Protein AF-X0ZBH7-F1 (afdb_monomer_lite)

Organism: NCBI:txid412755

Foldseek 3Di:
DAQVCCLVPPQVVLQVVCVVVVEDEEEDEAAPLNNLVVLVSRPRHAYYEYECCGYPPLSVCVRPFPNHAYEYEQQRPVVVPDPHSLRVLVVVVVSVVDDTPRYHYDYDQDPDDDCSVYHQDPVNVVSSVVVPVD

pLDDT: mean 87.55, std 12.67, range [47.5, 98.75]

Secondary structure (DSSP, 8-state):
--HHHIIIIIHHHHHHHHHHHT-EEEE--S--GGGHHHHTTSTTEEEEEE-TTTS-HHHHHHHHTTTSEEEEEET--TT---SSHHHHHHHHHHHH-S--TTEEEEE----SSS--SSPPPHHHHHHHHHHH--

InterPro domains:
  IPR038071 UROD/MetE-like superfamily [G3DSA:3.20.20.210] (1-133)
  IPR038071 UROD/MetE-like superfamily [SSF51726] (2-70)

Sequence (134 aa):
ISAEHFVKFSLPYLNRISDEFGGLWIHSCGNYSHNLDNLSLVHNLRGIDFAVTETPIDAVLDKFRGKIIISMRVGLNEKGEFLNMPQFVRYVQKKLKKKVEGVFLYIEIWEGNRAVPVKCSPEQIDEICKLFDR

Radius of gyration: 15.81 Å; chains: 1; bounding box: 37×35×41 Å

Structure (mmCIF, N/CA/C/O backbone):
data_AF-X0ZBH7-F1
#
_entry.id   AF-X0ZBH7-F1
#
loop_
_atom_site.group_PDB
_atom_site.id
_atom_site.type_symbol
_atom_site.label_atom_id
_atom_site.label_alt_id
_atom_site.label_comp_id
_atom_site.label_asym_id
_atom_site.label_entity_id
_atom_site.label_seq_id
_atom_site.pdbx_PDB_ins_code
_atom_site.Cartn_x
_atom_site.Cartn_y
_atom_site.Cartn_z
_atom_site.occupancy
_atom_site.B_iso_or_equiv
_atom_site.auth_seq_id
_atom_site.auth_comp_id
_atom_site.auth_asym_id
_atom_site.auth_atom_id
_atom_site.pdbx_PDB_model_num
ATOM 1 N N . ILE A 1 1 ? 9.002 -12.881 6.927 1.00 90.75 1 ILE A N 1
ATOM 2 C CA . ILE A 1 1 ? 8.513 -13.484 8.194 1.00 90.75 1 ILE A CA 1
ATOM 3 C C . ILE A 1 1 ? 7.256 -14.301 7.906 1.00 90.75 1 ILE A C 1
ATOM 5 O O . ILE A 1 1 ? 6.443 -13.835 7.112 1.00 90.75 1 ILE A O 1
ATOM 9 N N . SER A 1 2 ? 7.113 -15.518 8.442 1.00 96.56 2 SER A N 1
ATOM 10 C CA . SER A 1 2 ? 5.870 -16.293 8.275 1.00 96.56 2 SER A CA 1
ATOM 11 C C . SER A 1 2 ? 4.706 -15.610 9.002 1.00 96.56 2 SER A C 1
ATOM 13 O O . SER A 1 2 ? 4.937 -14.777 9.881 1.00 96.56 2 SER A O 1
ATOM 15 N N . ALA A 1 3 ? 3.468 -15.964 8.651 1.00 97.06 3 ALA A N 1
ATOM 16 C CA . ALA A 1 3 ? 2.284 -15.414 9.309 1.00 97.06 3 ALA A CA 1
ATOM 17 C C . ALA A 1 3 ? 2.274 -15.713 10.819 1.00 97.06 3 ALA A C 1
ATOM 19 O O . ALA A 1 3 ? 2.068 -14.816 11.631 1.00 97.06 3 ALA A O 1
ATOM 20 N N . GLU A 1 4 ? 2.594 -16.950 11.203 1.00 98.06 4 GLU A N 1
ATOM 21 C CA . GLU A 1 4 ? 2.695 -17.353 12.610 1.00 98.06 4 GLU A CA 1
ATOM 22 C C . GLU A 1 4 ? 3.776 -16.558 13.356 1.00 98.06 4 GLU A C 1
ATOM 24 O O . GLU A 1 4 ? 3.537 -16.023 14.439 1.00 98.06 4 GLU A O 1
ATOM 29 N N . HIS A 1 5 ? 4.967 -16.426 12.763 1.00 98.31 5 HIS A N 1
ATOM 30 C CA . HIS A 1 5 ? 6.061 -15.696 13.398 1.00 98.31 5 HIS A CA 1
ATOM 31 C C . HIS A 1 5 ? 5.773 -14.200 13.513 1.00 98.31 5 HIS A C 1
ATOM 33 O O . HIS A 1 5 ? 6.220 -13.588 14.478 1.00 98.31 5 HIS A O 1
ATOM 39 N N . PHE A 1 6 ? 5.014 -13.606 12.588 1.00 98.38 6 PHE A N 1
ATOM 40 C CA . PHE A 1 6 ? 4.589 -12.215 12.724 1.00 98.38 6 PHE A CA 1
ATOM 41 C C . PHE A 1 6 ? 3.728 -12.034 13.975 1.00 98.38 6 PHE A C 1
ATOM 43 O O . PHE A 1 6 ? 4.006 -11.157 14.791 1.00 98.38 6 PHE A O 1
ATOM 50 N N . VAL A 1 7 ? 2.723 -12.892 14.163 1.00 98.38 7 VAL A N 1
ATOM 51 C CA . VAL A 1 7 ? 1.840 -12.833 15.337 1.00 98.38 7 VAL A CA 1
ATOM 52 C C . VAL A 1 7 ? 2.627 -13.070 16.622 1.00 98.38 7 VAL A C 1
ATOM 54 O O . VAL A 1 7 ? 2.426 -12.368 17.607 1.00 98.38 7 VAL A O 1
ATOM 57 N N . LYS A 1 8 ? 3.560 -14.026 16.610 1.00 98.44 8 LYS A N 1
ATOM 58 C CA . LYS A 1 8 ? 4.331 -14.395 17.800 1.00 98.44 8 LYS A CA 1
ATOM 59 C C . LYS A 1 8 ? 5.400 -13.368 18.178 1.00 98.44 8 LYS A C 1
ATOM 61 O O . LYS A 1 8 ? 5.614 -13.124 19.361 1.00 98.44 8 LYS A O 1
ATOM 66 N N . PHE A 1 9 ? 6.090 -12.796 17.193 1.00 98.19 9 PHE A N 1
ATOM 67 C CA . PHE A 1 9 ? 7.335 -12.056 17.427 1.00 98.19 9 PHE A CA 1
ATOM 68 C C . PHE A 1 9 ? 7.315 -10.603 16.958 1.00 98.19 9 PHE A C 1
ATOM 70 O O . PHE A 1 9 ? 8.185 -9.842 17.366 1.00 98.19 9 PHE A O 1
ATOM 77 N N . SER A 1 10 ? 6.358 -10.189 16.126 1.00 98.06 10 SER A N 1
ATOM 78 C CA . SER A 1 10 ? 6.255 -8.800 15.656 1.00 98.06 10 SER A CA 1
ATOM 79 C C . SER A 1 10 ? 5.076 -8.080 16.295 1.00 98.06 10 SER A C 1
ATOM 81 O O . SER A 1 10 ? 5.260 -7.028 16.905 1.00 98.06 10 SER A O 1
ATOM 83 N N . LEU A 1 11 ? 3.881 -8.667 16.215 1.00 98.50 11 LEU A N 1
ATOM 84 C CA . LEU A 1 11 ? 2.631 -8.032 16.627 1.00 98.50 11 LEU A CA 1
ATOM 85 C C . LEU A 1 11 ? 2.638 -7.496 18.076 1.00 98.50 11 LEU A C 1
ATOM 87 O O . LEU A 1 11 ? 2.248 -6.343 18.253 1.00 98.50 11 LEU A O 1
ATOM 91 N N . PRO A 1 12 ? 3.135 -8.223 19.103 1.00 98.69 12 PRO A N 1
ATOM 92 C CA . PRO A 1 12 ? 3.122 -7.715 20.476 1.00 98.69 12 PRO A CA 1
ATOM 93 C C . PRO A 1 12 ? 3.953 -6.440 20.638 1.00 98.69 12 PRO A C 1
ATOM 95 O O . PRO A 1 12 ? 3.584 -5.540 21.388 1.00 98.69 12 PRO A O 1
ATOM 98 N N . TYR A 1 13 ? 5.074 -6.342 19.923 1.00 98.62 13 TYR A N 1
ATOM 99 C CA . TYR A 1 13 ? 5.952 -5.178 19.991 1.00 98.62 13 TYR A CA 1
ATOM 100 C C . TYR A 1 13 ? 5.411 -4.021 19.160 1.00 98.62 13 TYR A C 1
ATOM 102 O O . TYR A 1 13 ? 5.459 -2.885 19.619 1.00 98.62 13 TYR A O 1
ATOM 110 N N . LEU A 1 14 ? 4.834 -4.304 17.988 1.00 98.50 14 LEU A N 1
ATOM 111 C CA . LEU A 1 14 ? 4.151 -3.288 17.189 1.00 98.50 14 LEU A CA 1
ATOM 112 C C . LEU A 1 14 ? 2.999 -2.656 17.976 1.00 98.50 14 LEU A C 1
ATOM 114 O O . LEU A 1 14 ? 2.904 -1.436 18.011 1.00 98.50 14 LEU A O 1
ATOM 118 N N . ASN A 1 15 ? 2.187 -3.450 18.677 1.00 98.75 15 ASN A N 1
ATOM 119 C CA . ASN A 1 15 ? 1.091 -2.913 19.486 1.00 98.75 15 ASN A CA 1
ATOM 120 C C . ASN A 1 15 ? 1.603 -2.074 20.655 1.00 98.75 15 ASN A C 1
ATOM 122 O O . ASN A 1 15 ? 1.123 -0.966 20.840 1.00 98.75 15 ASN A O 1
ATOM 126 N N . ARG A 1 16 ? 2.652 -2.515 21.362 1.00 98.69 16 ARG A N 1
ATOM 127 C CA . ARG A 1 16 ? 3.273 -1.705 22.426 1.00 98.69 16 ARG A CA 1
ATOM 128 C C . ARG A 1 16 ? 3.778 -0.352 21.924 1.00 98.69 16 ARG A C 1
ATOM 130 O O . ARG A 1 16 ? 3.575 0.653 22.591 1.00 98.69 16 ARG A O 1
ATOM 137 N N . ILE A 1 17 ? 4.435 -0.324 20.764 1.00 98.62 17 ILE A N 1
ATOM 138 C CA . ILE A 1 17 ? 4.907 0.929 20.160 1.00 98.62 17 ILE A CA 1
ATOM 139 C C . ILE A 1 17 ? 3.703 1.773 19.730 1.00 98.62 17 ILE A C 1
ATOM 141 O O . ILE A 1 17 ? 3.649 2.965 20.004 1.00 98.62 17 ILE A O 1
ATOM 145 N N . SER A 1 18 ? 2.711 1.165 19.086 1.00 98.62 18 SER A N 1
ATOM 146 C CA . SER A 1 18 ? 1.527 1.893 18.649 1.00 98.62 18 SER A CA 1
ATOM 147 C C . SER A 1 18 ? 0.737 2.500 19.808 1.00 98.62 18 SER A C 1
ATOM 149 O O . SER A 1 18 ? 0.200 3.596 19.653 1.00 98.62 18 SER A O 1
ATOM 151 N N . ASP A 1 19 ? 0.616 1.790 20.926 1.00 98.56 19 ASP A N 1
ATOM 152 C CA . ASP A 1 19 ? -0.114 2.256 22.103 1.00 98.56 19 ASP A CA 1
ATOM 153 C C . ASP A 1 19 ? 0.606 3.453 22.746 1.00 98.56 19 ASP A C 1
ATOM 155 O O . ASP A 1 19 ? -0.051 4.402 23.164 1.00 98.56 19 ASP A O 1
ATOM 159 N N . GLU A 1 20 ? 1.944 3.457 22.733 1.00 98.62 20 GLU A N 1
ATOM 160 C CA . GLU A 1 20 ? 2.769 4.562 23.241 1.00 98.62 20 GLU A CA 1
ATOM 161 C C . GLU A 1 20 ? 2.721 5.807 22.335 1.00 98.62 20 GLU A C 1
ATOM 163 O O . GLU A 1 20 ? 2.607 6.932 22.815 1.00 98.62 20 GLU A O 1
ATOM 168 N N . PHE A 1 21 ? 2.789 5.624 21.010 1.00 98.25 21 PHE A N 1
ATOM 169 C CA . PHE A 1 21 ? 2.930 6.729 20.048 1.00 98.25 21 PHE A CA 1
ATOM 170 C C . PHE A 1 21 ? 1.630 7.102 19.309 1.00 98.25 21 PHE A C 1
ATOM 172 O O . PHE A 1 21 ? 1.632 7.982 18.448 1.00 98.25 21 PHE A O 1
ATOM 179 N N . GLY A 1 22 ? 0.504 6.456 19.626 1.00 97.06 22 GLY A N 1
ATOM 180 C CA . GLY A 1 22 ? -0.816 6.769 19.058 1.00 97.06 22 GLY A CA 1
ATOM 181 C C . GLY A 1 22 ? -1.083 6.217 17.647 1.00 97.06 22 GLY A C 1
ATOM 182 O O . GLY A 1 22 ? -2.075 6.593 17.000 1.00 97.06 22 GLY A O 1
ATOM 183 N N . GLY A 1 23 ? -0.228 5.320 17.157 1.00 97.44 23 GLY A N 1
ATOM 184 C CA . GLY A 1 23 ? -0.374 4.667 15.859 1.00 97.44 23 GLY A CA 1
ATOM 185 C C . GLY A 1 23 ? 0.947 4.314 15.190 1.00 97.44 23 GLY A C 1
ATOM 186 O O . GLY A 1 23 ? 2.014 4.754 15.610 1.00 97.44 23 GLY A O 1
ATOM 187 N N . LEU A 1 24 ? 0.860 3.543 14.106 1.00 98.12 24 LEU A N 1
ATOM 188 C CA . LEU A 1 24 ? 2.021 3.148 13.310 1.00 98.12 24 LEU A CA 1
ATOM 189 C C . LEU A 1 24 ? 1.799 3.315 11.810 1.00 98.12 24 LEU A C 1
ATOM 191 O O . LEU A 1 24 ? 0.732 3.005 11.284 1.00 98.12 24 LEU A O 1
ATOM 195 N N . TRP A 1 25 ? 2.857 3.727 11.117 1.00 97.00 25 TRP A N 1
ATOM 196 C CA . TRP A 1 25 ? 3.011 3.548 9.677 1.00 97.00 25 TRP A CA 1
ATOM 197 C C . TRP A 1 25 ? 4.108 2.511 9.454 1.00 97.00 25 TRP A C 1
ATOM 199 O O . TRP A 1 25 ? 5.243 2.708 9.886 1.00 97.00 25 TRP A O 1
ATOM 209 N N . ILE A 1 26 ? 3.770 1.387 8.821 1.00 96.38 26 ILE A N 1
ATOM 210 C CA . ILE A 1 26 ? 4.677 0.240 8.694 1.00 96.38 26 ILE A CA 1
ATOM 211 C C . ILE A 1 26 ? 5.178 0.094 7.261 1.00 96.38 26 ILE A C 1
ATOM 213 O O . ILE A 1 26 ? 4.396 -0.026 6.325 1.00 96.38 26 ILE A O 1
ATOM 217 N N . HIS A 1 27 ? 6.495 0.026 7.106 1.00 93.25 27 HIS A N 1
ATOM 218 C CA . HIS A 1 27 ? 7.143 -0.341 5.856 1.00 93.25 27 HIS A CA 1
ATOM 219 C C . HIS A 1 27 ? 7.669 -1.788 5.914 1.00 93.25 27 HIS A C 1
ATOM 221 O O . HIS A 1 27 ? 8.219 -2.211 6.933 1.00 93.25 27 HIS A O 1
ATOM 227 N N . SER A 1 28 ? 7.551 -2.536 4.813 1.00 90.75 28 SER A N 1
ATOM 228 C CA . SER A 1 28 ? 8.256 -3.809 4.622 1.00 90.75 28 SER A CA 1
ATOM 229 C C . SER A 1 28 ? 8.701 -3.975 3.163 1.00 90.75 28 SER A C 1
ATOM 231 O O . SER A 1 28 ? 7.908 -3.769 2.245 1.00 90.75 28 SER A O 1
ATOM 233 N N . CYS A 1 29 ? 9.972 -4.327 2.945 1.00 88.19 29 CYS A N 1
ATOM 234 C CA . CYS A 1 29 ? 10.466 -4.757 1.633 1.00 88.19 29 CYS A CA 1
ATOM 235 C C . CYS A 1 29 ? 9.991 -6.184 1.324 1.00 88.19 29 CYS A C 1
ATOM 237 O O . CYS A 1 29 ? 9.730 -6.971 2.241 1.00 88.19 29 CYS A O 1
ATOM 239 N N . GLY A 1 30 ? 9.972 -6.558 0.049 1.00 89.12 30 GLY A N 1
ATOM 240 C CA . GLY A 1 30 ? 9.567 -7.889 -0.377 1.00 89.12 30 GLY A CA 1
ATOM 241 C C . GLY A 1 30 ? 8.060 -8.038 -0.545 1.00 89.12 30 GLY A C 1
ATOM 242 O O . GLY A 1 30 ? 7.255 -7.136 -0.294 1.00 89.12 30 GLY A O 1
ATOM 243 N N . ASN A 1 31 ? 7.662 -9.239 -0.965 1.00 93.25 31 ASN A N 1
ATOM 244 C CA . ASN A 1 31 ? 6.260 -9.630 -0.967 1.00 93.25 31 ASN A CA 1
ATOM 245 C C . ASN A 1 31 ? 5.837 -10.043 0.450 1.00 93.25 31 ASN A C 1
ATOM 247 O O . ASN A 1 31 ? 6.243 -11.098 0.942 1.00 93.25 31 ASN A O 1
ATOM 251 N N . TYR A 1 32 ? 4.994 -9.232 1.087 1.00 95.12 32 TYR A N 1
ATOM 252 C CA . TYR A 1 32 ? 4.433 -9.519 2.409 1.00 95.12 32 TYR A CA 1
ATOM 253 C C . TYR A 1 32 ? 2.913 -9.725 2.385 1.00 95.12 32 TYR A C 1
ATOM 255 O O . TYR A 1 32 ? 2.261 -9.648 3.427 1.00 95.12 32 TYR A O 1
ATOM 263 N N . SER A 1 33 ? 2.340 -10.030 1.215 1.00 96.69 33 SER A N 1
ATOM 264 C CA . SER A 1 33 ? 0.894 -10.246 1.042 1.00 96.69 33 SER A CA 1
ATOM 265 C C . SER A 1 33 ? 0.297 -11.272 2.018 1.00 96.69 33 SER A C 1
ATOM 267 O O . SER A 1 33 ? -0.811 -11.081 2.513 1.00 96.69 33 SER A O 1
ATOM 269 N N . HIS A 1 34 ? 1.057 -12.305 2.394 1.00 96.94 34 HIS A N 1
ATOM 270 C CA . HIS A 1 34 ? 0.652 -13.316 3.381 1.00 96.94 34 HIS A CA 1
ATOM 271 C C . HIS A 1 34 ? 0.553 -12.800 4.827 1.00 96.94 34 HIS A C 1
ATOM 273 O O . HIS A 1 34 ? 0.120 -13.539 5.704 1.00 96.94 34 HIS A O 1
ATOM 279 N N . ASN A 1 35 ? 0.960 -11.556 5.098 1.00 97.94 35 ASN A N 1
ATOM 280 C CA . ASN A 1 35 ? 0.828 -10.896 6.400 1.00 97.94 35 ASN A CA 1
ATOM 281 C C . ASN A 1 35 ? -0.195 -9.752 6.411 1.00 97.94 35 ASN A C 1
ATOM 283 O O . ASN A 1 35 ? -0.351 -9.113 7.449 1.00 97.94 35 ASN A O 1
ATOM 287 N N . LEU A 1 36 ? -0.912 -9.479 5.314 1.00 97.69 36 LEU A N 1
ATOM 288 C CA . LEU A 1 36 ? -1.885 -8.376 5.276 1.00 97.69 36 LEU A CA 1
ATOM 289 C C . LEU A 1 36 ? -2.997 -8.546 6.325 1.00 97.69 36 LEU A C 1
ATOM 291 O O . LEU A 1 36 ? -3.434 -7.565 6.928 1.00 97.69 36 LEU A O 1
ATOM 295 N N . ASP A 1 37 ? -3.409 -9.784 6.606 1.00 97.62 37 ASP A N 1
ATOM 296 C CA . ASP A 1 37 ? -4.357 -10.067 7.686 1.00 97.62 37 ASP A CA 1
ATOM 297 C C . ASP A 1 37 ? -3.769 -9.770 9.064 1.00 97.62 37 ASP A C 1
ATOM 299 O O . ASP A 1 37 ? -4.403 -9.090 9.870 1.00 97.62 37 ASP A O 1
ATOM 303 N N . ASN A 1 38 ? -2.525 -10.172 9.310 1.00 98.25 38 ASN A N 1
ATOM 304 C CA . ASN A 1 38 ? -1.863 -9.909 10.582 1.00 98.25 38 ASN A CA 1
ATOM 305 C C . ASN A 1 38 ? -1.592 -8.419 10.809 1.00 98.25 38 ASN A C 1
ATOM 307 O O . ASN A 1 38 ? -1.698 -7.941 11.934 1.00 98.25 38 ASN A O 1
ATOM 311 N N . LEU A 1 39 ? -1.289 -7.666 9.749 1.00 97.94 39 LEU A N 1
ATOM 312 C CA . LEU A 1 39 ? -1.135 -6.214 9.830 1.00 97.94 39 LEU A CA 1
ATOM 313 C C . LEU A 1 39 ? -2.423 -5.536 10.310 1.00 97.94 39 LEU A C 1
ATOM 315 O O . LEU A 1 39 ? -2.350 -4.568 11.056 1.00 97.94 39 LEU A O 1
ATOM 319 N N . SER A 1 40 ? -3.601 -6.074 9.974 1.00 96.75 40 SER A N 1
ATOM 320 C CA . SER A 1 40 ? -4.871 -5.528 10.475 1.00 96.75 40 SER A CA 1
ATOM 321 C C . SER A 1 40 ? -5.111 -5.738 11.975 1.00 96.75 40 SER A C 1
ATOM 323 O O . SER A 1 40 ? -6.035 -5.143 12.520 1.00 96.75 40 SER A O 1
ATOM 325 N N . LEU A 1 41 ? -4.277 -6.543 12.641 1.00 98.12 41 LEU A N 1
ATOM 326 C CA . LEU A 1 41 ? -4.288 -6.716 14.096 1.00 98.12 41 LEU A CA 1
ATOM 327 C C . LEU A 1 41 ? -3.438 -5.663 14.820 1.00 98.12 41 LEU A C 1
ATOM 329 O O . LEU A 1 41 ? -3.479 -5.592 16.050 1.00 98.12 41 LEU A O 1
ATOM 333 N N . VAL A 1 42 ? -2.648 -4.872 14.083 1.00 98.62 42 VAL A N 1
ATOM 334 C CA . VAL A 1 42 ? -1.839 -3.807 14.672 1.00 98.62 42 VAL A CA 1
ATOM 335 C C . VAL A 1 42 ? -2.766 -2.706 15.182 1.00 98.62 42 VAL A C 1
ATOM 337 O O . VAL A 1 42 ? -3.566 -2.155 14.421 1.00 98.62 42 VAL A O 1
ATOM 340 N N . HIS A 1 43 ? -2.663 -2.383 16.470 1.00 98.50 43 HIS A N 1
ATOM 341 C CA . HIS A 1 43 ? -3.411 -1.285 17.077 1.00 98.50 43 HIS A CA 1
ATOM 342 C C . HIS A 1 43 ? -3.136 0.008 16.309 1.00 98.50 43 HIS A C 1
ATOM 344 O O . HIS A 1 43 ? -2.012 0.235 15.877 1.00 98.50 43 HIS A O 1
ATOM 350 N N . ASN A 1 44 ? -4.162 0.840 16.105 1.00 97.81 44 ASN A N 1
ATOM 351 C CA . ASN A 1 44 ? -4.044 2.155 15.464 1.00 97.81 44 ASN A CA 1
ATOM 352 C C . ASN A 1 44 ? -3.137 2.189 14.214 1.00 97.81 44 ASN A C 1
ATOM 354 O O . ASN A 1 44 ? -2.411 3.164 14.003 1.00 97.81 44 ASN A O 1
ATOM 358 N N . LEU A 1 45 ? -3.173 1.149 13.370 1.00 98.31 45 LEU A N 1
ATOM 359 C CA . LEU A 1 45 ? -2.438 1.153 12.107 1.00 98.31 45 LEU A CA 1
ATOM 360 C C . LEU A 1 45 ? -2.902 2.351 11.265 1.00 98.31 45 LEU A C 1
ATOM 362 O O . LEU A 1 45 ? -4.071 2.451 10.902 1.00 98.31 45 LEU A O 1
ATOM 366 N N . ARG A 1 46 ? -1.991 3.285 10.987 1.00 97.25 46 ARG A N 1
ATOM 367 C CA . ARG A 1 46 ? -2.259 4.533 10.254 1.00 97.25 46 ARG A CA 1
ATOM 368 C C . ARG A 1 46 ? -1.910 4.423 8.786 1.00 97.25 46 ARG A C 1
ATOM 370 O O . ARG A 1 46 ? -2.536 5.095 7.970 1.00 97.25 46 ARG A O 1
ATOM 377 N N . GLY A 1 47 ? -0.946 3.576 8.447 1.00 97.25 47 GLY A N 1
ATOM 378 C CA . GLY A 1 47 ? -0.582 3.351 7.063 1.00 97.25 47 GLY A CA 1
ATOM 379 C C . GLY A 1 47 ? 0.398 2.215 6.852 1.00 97.25 47 GLY A C 1
ATOM 380 O O . GLY A 1 47 ? 1.001 1.696 7.794 1.00 97.25 47 GLY A O 1
ATOM 381 N N . ILE A 1 48 ? 0.542 1.835 5.590 1.00 97.00 48 ILE A N 1
ATOM 382 C CA . ILE A 1 48 ? 1.541 0.874 5.138 1.00 97.00 48 ILE A CA 1
ATOM 383 C C . ILE A 1 48 ? 2.276 1.403 3.917 1.00 97.00 48 ILE A C 1
ATOM 385 O O . ILE A 1 48 ? 1.682 2.098 3.096 1.00 97.00 48 ILE A O 1
ATOM 389 N N . ASP A 1 49 ? 3.543 1.018 3.791 1.00 93.94 49 ASP A N 1
ATOM 390 C CA . ASP A 1 49 ? 4.358 1.246 2.604 1.00 93.94 49 ASP A CA 1
ATOM 391 C C . ASP A 1 49 ? 4.786 -0.068 1.939 1.00 93.94 49 ASP A C 1
ATOM 393 O O . ASP A 1 49 ? 5.171 -1.026 2.621 1.00 93.94 49 ASP A O 1
ATOM 397 N N . PHE A 1 50 ? 4.761 -0.111 0.605 1.00 91.88 50 PHE A N 1
ATOM 398 C CA . PHE A 1 50 ? 5.261 -1.244 -0.175 1.00 91.88 50 PHE A CA 1
ATOM 399 C C . PHE A 1 50 ? 5.768 -0.858 -1.564 1.00 91.88 50 PHE A C 1
ATOM 401 O O . PHE A 1 50 ? 5.397 0.162 -2.149 1.00 91.88 50 PHE A O 1
ATOM 408 N N . ALA A 1 51 ? 6.582 -1.751 -2.129 1.00 88.94 51 ALA A N 1
ATOM 409 C CA . ALA A 1 51 ? 6.911 -1.749 -3.544 1.00 88.94 51 ALA A CA 1
ATOM 410 C C . ALA A 1 51 ? 5.803 -2.443 -4.348 1.00 88.94 51 ALA A C 1
ATOM 412 O O . ALA A 1 51 ? 5.525 -3.627 -4.144 1.00 88.94 51 ALA A O 1
ATOM 413 N N . VAL A 1 52 ? 5.213 -1.736 -5.313 1.00 88.81 52 VAL A N 1
ATOM 414 C CA . VAL A 1 52 ? 4.135 -2.269 -6.172 1.00 88.81 52 VAL A CA 1
ATOM 415 C C . VAL A 1 52 ? 4.588 -3.467 -7.019 1.00 88.81 52 VAL A C 1
ATOM 417 O O . VAL A 1 52 ? 3.764 -4.308 -7.369 1.00 88.81 52 VAL A O 1
ATOM 420 N N . THR A 1 53 ? 5.887 -3.569 -7.319 1.00 86.19 53 THR A N 1
ATOM 421 C CA . THR A 1 53 ? 6.473 -4.707 -8.051 1.00 86.19 53 THR A CA 1
ATOM 422 C C . THR A 1 53 ? 6.684 -5.946 -7.174 1.00 86.19 53 THR A C 1
ATOM 424 O O . THR A 1 53 ? 6.834 -7.058 -7.682 1.00 86.19 53 THR A O 1
ATOM 427 N N . GLU A 1 54 ? 6.669 -5.803 -5.848 1.00 89.88 54 GLU A N 1
ATOM 428 C CA . GLU A 1 54 ? 6.900 -6.910 -4.916 1.00 89.88 54 GLU A CA 1
ATOM 429 C C . GLU A 1 54 ? 5.595 -7.413 -4.300 1.00 89.88 54 GLU A C 1
ATOM 431 O O . GLU A 1 54 ? 5.277 -8.600 -4.405 1.00 89.88 54 GLU A O 1
ATOM 436 N N . THR A 1 55 ? 4.830 -6.508 -3.683 1.00 93.00 55 THR A N 1
ATOM 437 C CA . THR A 1 55 ? 3.555 -6.819 -3.035 1.00 93.00 55 THR A CA 1
ATOM 438 C C . THR A 1 55 ? 2.395 -6.424 -3.961 1.00 93.00 55 THR A C 1
ATOM 440 O O . THR A 1 55 ? 2.300 -5.258 -4.351 1.00 93.00 55 THR A O 1
ATOM 443 N N . PRO A 1 56 ? 1.489 -7.358 -4.319 1.00 92.88 56 PRO A N 1
ATOM 444 C CA . PRO A 1 56 ? 0.387 -7.072 -5.233 1.00 92.88 56 PRO A CA 1
ATOM 445 C C . PRO A 1 56 ? -0.538 -5.962 -4.720 1.00 92.88 56 PRO A C 1
ATOM 447 O O . PRO A 1 56 ? -1.207 -6.114 -3.697 1.00 92.88 56 PRO A O 1
ATOM 450 N N . ILE A 1 57 ? -0.629 -4.867 -5.479 1.00 92.88 57 ILE A N 1
ATOM 451 C CA . ILE A 1 57 ? -1.475 -3.712 -5.138 1.00 92.88 57 ILE A CA 1
ATOM 452 C C . ILE A 1 57 ? -2.951 -4.081 -4.948 1.00 92.88 57 ILE A C 1
ATOM 454 O O . ILE A 1 57 ? -3.594 -3.531 -4.063 1.00 92.88 57 ILE A O 1
ATOM 458 N N . ASP A 1 58 ? -3.486 -5.027 -5.726 1.00 93.69 58 ASP A N 1
ATOM 459 C CA . ASP A 1 58 ? -4.892 -5.436 -5.608 1.00 93.69 58 ASP A CA 1
ATOM 460 C C . ASP A 1 58 ? -5.176 -6.045 -4.222 1.00 93.69 58 ASP A C 1
ATOM 462 O O . ASP A 1 58 ? -6.120 -5.631 -3.559 1.00 93.69 58 ASP A O 1
ATOM 466 N N . ALA A 1 59 ? -4.289 -6.913 -3.719 1.00 95.56 59 ALA A N 1
ATOM 467 C CA . ALA A 1 59 ? -4.421 -7.503 -2.384 1.00 95.56 59 ALA A CA 1
ATOM 468 C C . ALA A 1 59 ? -4.362 -6.442 -1.270 1.00 95.56 59 ALA A C 1
ATOM 470 O O . ALA A 1 59 ? -5.100 -6.512 -0.285 1.00 95.56 59 ALA A O 1
ATOM 471 N N . VAL A 1 60 ? -3.505 -5.429 -1.437 1.00 95.69 60 VAL A N 1
ATOM 472 C CA . VAL A 1 60 ? -3.408 -4.301 -0.502 1.00 95.69 60 VAL A CA 1
ATOM 473 C C . VAL A 1 60 ? -4.686 -3.460 -0.522 1.00 95.69 60 VAL A C 1
ATOM 475 O O . VAL A 1 60 ? -5.234 -3.147 0.536 1.00 95.69 60 VAL A O 1
ATOM 478 N N . LEU A 1 61 ? -5.185 -3.113 -1.711 1.00 94.00 61 LEU A N 1
ATOM 479 C CA . LEU A 1 61 ? -6.406 -2.326 -1.863 1.00 94.00 61 LEU A CA 1
ATOM 480 C C . LEU A 1 61 ? -7.623 -3.071 -1.305 1.00 94.00 61 LEU A C 1
ATOM 482 O O . LEU A 1 61 ? -8.399 -2.466 -0.569 1.00 94.00 61 LEU A O 1
ATOM 486 N N . ASP A 1 62 ? -7.765 -4.365 -1.579 1.00 93.94 62 ASP A N 1
ATOM 487 C CA . ASP A 1 62 ? -8.874 -5.176 -1.066 1.00 93.94 62 ASP A CA 1
ATOM 488 C C . ASP A 1 62 ? -8.897 -5.196 0.469 1.00 93.94 62 ASP A C 1
ATOM 490 O O . ASP A 1 62 ? -9.959 -5.102 1.093 1.00 93.94 62 ASP A O 1
ATOM 494 N N . LYS A 1 63 ? -7.719 -5.249 1.105 1.00 95.56 63 LYS A N 1
ATOM 495 C CA . LYS A 1 63 ? -7.615 -5.274 2.566 1.00 95.56 63 LYS A CA 1
ATOM 496 C C . LYS A 1 63 ? -7.822 -3.898 3.206 1.00 95.56 63 LYS A C 1
ATOM 498 O O . LYS A 1 63 ? -8.544 -3.795 4.209 1.00 95.56 63 LYS A O 1
ATOM 503 N N . PHE A 1 64 ? -7.186 -2.860 2.662 1.00 95.12 64 PHE A N 1
ATOM 504 C CA . PHE A 1 64 ? -6.904 -1.611 3.382 1.00 95.12 64 PHE A CA 1
ATOM 505 C C . PHE A 1 64 ? -7.513 -0.342 2.784 1.00 95.12 64 PHE A C 1
ATOM 507 O O . PHE A 1 64 ? -7.478 0.705 3.436 1.00 95.12 64 PHE A O 1
ATOM 514 N N . ARG A 1 65 ? -8.098 -0.402 1.583 1.00 92.00 65 ARG A N 1
ATOM 515 C CA . ARG A 1 65 ? -8.689 0.774 0.932 1.00 92.00 65 ARG A CA 1
ATOM 516 C C . ARG A 1 65 ? -9.694 1.478 1.848 1.00 92.00 65 ARG A C 1
ATOM 518 O O . ARG A 1 65 ? -10.639 0.860 2.330 1.00 92.00 65 ARG A O 1
ATOM 525 N N . GLY A 1 66 ? -9.493 2.782 2.047 1.00 91.25 66 GLY A N 1
ATOM 526 C CA . GLY A 1 66 ? -10.359 3.633 2.871 1.00 91.25 66 GLY A CA 1
ATOM 527 C C . GLY A 1 66 ? -10.248 3.405 4.384 1.00 91.25 66 GLY A C 1
ATOM 528 O O . GLY A 1 66 ? -11.022 3.998 5.126 1.00 91.25 66 GLY A O 1
ATOM 529 N N . LYS A 1 67 ? -9.322 2.554 4.849 1.00 93.69 67 LYS A N 1
ATOM 530 C CA . LYS A 1 67 ? -9.112 2.271 6.281 1.00 93.69 67 LYS A CA 1
ATOM 531 C C . LYS A 1 67 ? -7.855 2.936 6.832 1.00 93.69 67 LYS A C 1
ATOM 533 O O . LYS A 1 67 ? -7.852 3.378 7.973 1.00 93.69 67 LYS A O 1
ATOM 538 N N . ILE A 1 68 ? -6.795 2.972 6.027 1.00 96.06 68 ILE A N 1
ATOM 539 C CA . ILE A 1 68 ? -5.473 3.495 6.384 1.00 96.06 68 ILE A CA 1
ATOM 540 C C . ILE A 1 68 ? -4.855 4.218 5.183 1.00 96.06 68 ILE A C 1
ATOM 542 O O . ILE A 1 68 ? -5.363 4.112 4.064 1.00 96.06 68 ILE A O 1
ATOM 546 N N . ILE A 1 69 ? -3.733 4.901 5.403 1.00 96.12 69 ILE A N 1
ATOM 547 C CA . ILE A 1 69 ? -2.905 5.443 4.327 1.00 96.12 69 ILE A CA 1
ATOM 548 C C . ILE A 1 69 ? -2.166 4.295 3.628 1.00 96.12 69 ILE A C 1
ATOM 550 O O . ILE A 1 69 ? -1.452 3.513 4.249 1.00 96.12 69 ILE A O 1
ATOM 554 N N . ILE A 1 70 ? -2.323 4.199 2.317 1.00 95.69 70 ILE A N 1
ATOM 555 C CA . ILE A 1 70 ? -1.603 3.273 1.453 1.00 95.69 70 ILE A CA 1
ATOM 556 C C . ILE A 1 70 ? -0.539 4.083 0.728 1.00 95.69 70 ILE A C 1
ATOM 558 O O . ILE A 1 70 ? -0.860 4.862 -0.177 1.00 95.69 70 ILE A O 1
ATOM 562 N N . SER A 1 71 ? 0.718 3.910 1.127 1.00 94.25 71 SER A N 1
ATOM 563 C CA . SER A 1 71 ? 1.840 4.547 0.461 1.00 94.25 71 SER A CA 1
ATOM 564 C C . SER A 1 71 ? 2.563 3.615 -0.489 1.00 94.25 71 SER A C 1
ATOM 566 O O . SER A 1 71 ? 2.686 2.413 -0.249 1.00 94.25 71 SER A O 1
ATOM 568 N N . MET A 1 72 ? 3.011 4.180 -1.605 1.00 91.25 72 MET A N 1
ATOM 569 C CA . MET A 1 72 ? 3.785 3.449 -2.597 1.00 91.25 72 MET A CA 1
ATOM 570 C C . MET A 1 72 ? 4.954 4.300 -3.070 1.00 91.25 72 MET A C 1
ATOM 572 O O . MET A 1 72 ? 4.796 5.472 -3.433 1.00 91.25 72 MET A O 1
ATOM 576 N N . ARG A 1 73 ? 6.117 3.656 -3.125 1.00 85.81 73 ARG A N 1
ATOM 577 C CA . ARG A 1 73 ? 7.361 4.236 -3.623 1.00 85.81 73 ARG A CA 1
ATOM 578 C C . ARG A 1 73 ? 7.385 4.264 -5.140 1.00 85.81 73 ARG A C 1
ATOM 580 O O . ARG A 1 73 ? 7.581 3.236 -5.791 1.00 85.81 73 ARG A O 1
ATOM 587 N N . VAL A 1 74 ? 7.226 5.458 -5.699 1.00 80.50 74 VAL A N 1
ATOM 588 C CA . VAL A 1 74 ? 7.453 5.731 -7.118 1.00 80.50 74 VAL A CA 1
ATOM 589 C C . VAL A 1 74 ? 8.954 5.632 -7.352 1.00 80.50 74 VAL A C 1
ATOM 591 O O . VAL A 1 74 ? 9.716 6.462 -6.865 1.00 80.50 74 VAL A O 1
ATOM 594 N N . GLY A 1 75 ? 9.404 4.575 -8.021 1.00 68.00 75 GLY A N 1
ATOM 595 C CA . GLY A 1 75 ? 10.844 4.296 -8.074 1.00 68.00 75 GLY A CA 1
ATOM 596 C C . GLY A 1 75 ? 11.179 2.836 -7.970 1.00 68.00 75 GLY A C 1
ATOM 597 O O . GLY A 1 75 ? 12.063 2.333 -8.665 1.00 68.00 75 GLY A O 1
ATOM 598 N N . LEU A 1 76 ? 10.461 2.165 -7.074 1.00 73.06 76 LEU A N 1
ATOM 599 C CA . LEU A 1 76 ? 10.843 0.852 -6.601 1.00 73.06 76 LEU A CA 1
ATOM 600 C C . LEU A 1 76 ? 10.346 -0.225 -7.565 1.00 73.06 76 LEU A C 1
ATOM 602 O O . LEU A 1 76 ? 9.326 -0.893 -7.381 1.00 73.06 76 LEU A O 1
ATOM 606 N N . ASN A 1 77 ? 11.095 -0.317 -8.657 1.00 71.75 77 ASN A N 1
ATOM 607 C CA . ASN A 1 77 ? 10.886 -1.195 -9.789 1.00 71.75 77 ASN A CA 1
ATOM 608 C C . ASN A 1 77 ? 11.915 -2.334 -9.777 1.00 71.75 77 ASN A C 1
ATOM 610 O O . ASN A 1 77 ? 12.631 -2.544 -10.752 1.00 71.75 77 ASN A O 1
ATOM 6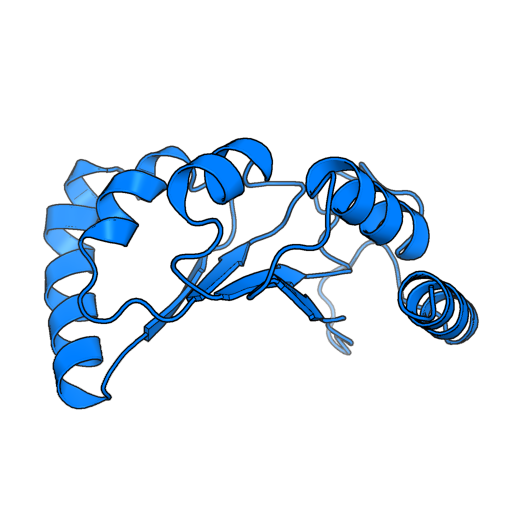14 N N . GLU A 1 78 ? 12.036 -3.033 -8.649 1.00 66.38 78 GLU A N 1
ATOM 615 C CA . GLU A 1 78 ? 13.073 -4.055 -8.446 1.00 66.38 78 GLU A CA 1
ATOM 616 C C . GLU A 1 78 ? 13.034 -5.151 -9.519 1.00 66.38 78 GLU A C 1
ATOM 618 O O . GLU A 1 78 ? 14.072 -5.629 -9.969 1.00 66.38 78 GLU A O 1
ATOM 623 N N . LYS A 1 79 ? 11.834 -5.484 -10.007 1.00 69.69 79 LYS A N 1
ATOM 624 C CA . LYS A 1 79 ? 11.631 -6.475 -11.070 1.00 69.69 79 LYS A CA 1
ATOM 625 C C . LYS A 1 79 ? 11.759 -5.932 -12.497 1.00 69.69 79 LYS A C 1
ATOM 627 O O . LYS A 1 79 ? 11.575 -6.693 -13.442 1.00 69.69 79 LYS A O 1
ATOM 632 N N . GLY A 1 80 ? 12.044 -4.642 -12.684 1.00 69.75 80 GLY A N 1
ATOM 633 C CA . GLY A 1 80 ? 12.187 -4.059 -14.023 1.00 69.75 80 GLY A CA 1
ATOM 634 C C . GLY A 1 80 ? 10.876 -3.951 -14.819 1.00 69.75 80 GLY A C 1
ATOM 635 O O . GLY A 1 80 ? 10.917 -3.801 -16.035 1.00 69.75 80 GLY A O 1
ATOM 636 N N . GLU A 1 81 ? 9.714 -4.010 -14.164 1.00 80.94 81 GLU A N 1
ATOM 637 C CA . GLU A 1 81 ? 8.381 -3.995 -14.794 1.00 80.94 81 GLU A CA 1
ATOM 638 C C . GLU A 1 81 ? 8.016 -2.646 -15.447 1.00 80.94 81 GLU A C 1
ATOM 640 O O . GLU A 1 81 ? 7.198 -2.599 -16.368 1.00 80.94 81 GLU A O 1
ATOM 645 N N . PHE A 1 82 ? 8.626 -1.546 -14.996 1.00 84.25 82 PHE A N 1
ATOM 646 C CA . PHE A 1 82 ? 8.378 -0.193 -15.502 1.00 84.25 82 PHE A CA 1
ATOM 647 C C . PHE A 1 82 ? 9.610 0.430 -16.176 1.00 84.25 82 PHE A C 1
ATOM 649 O O . PHE A 1 82 ? 10.697 0.486 -15.611 1.00 84.25 82 PHE A O 1
ATOM 656 N N . LEU A 1 83 ? 9.433 0.980 -17.374 1.00 82.69 83 LEU A N 1
ATOM 657 C CA . LEU A 1 83 ? 10.480 1.681 -18.122 1.00 82.69 83 LEU A CA 1
ATOM 658 C C . LEU A 1 83 ? 10.808 3.051 -17.513 1.00 82.69 83 LEU A C 1
ATOM 660 O O . LEU A 1 83 ? 11.917 3.554 -17.670 1.00 82.69 83 LEU A O 1
ATOM 664 N N . ASN A 1 84 ? 9.830 3.683 -16.858 1.00 85.19 84 ASN A N 1
ATOM 665 C CA . ASN A 1 84 ? 9.972 4.996 -16.238 1.00 85.19 84 ASN A CA 1
ATOM 666 C C . ASN A 1 84 ? 8.939 5.241 -15.124 1.00 85.19 84 ASN A C 1
ATOM 668 O O . ASN A 1 84 ? 7.946 4.519 -14.995 1.00 85.19 84 ASN A O 1
ATOM 672 N N . MET A 1 85 ? 9.166 6.291 -14.329 1.00 86.62 85 MET A N 1
ATOM 673 C CA . MET A 1 85 ? 8.287 6.669 -13.215 1.00 86.62 85 MET A CA 1
ATOM 674 C C . MET A 1 85 ? 6.864 7.051 -13.640 1.00 86.62 85 MET A C 1
ATOM 676 O O . MET A 1 85 ? 5.915 6.590 -13.000 1.00 86.62 85 MET A O 1
ATOM 680 N N . PRO A 1 86 ? 6.647 7.804 -14.735 1.00 89.94 86 PRO A N 1
ATOM 681 C CA . PRO A 1 86 ? 5.291 8.087 -15.194 1.00 89.94 86 PRO A CA 1
ATOM 682 C C .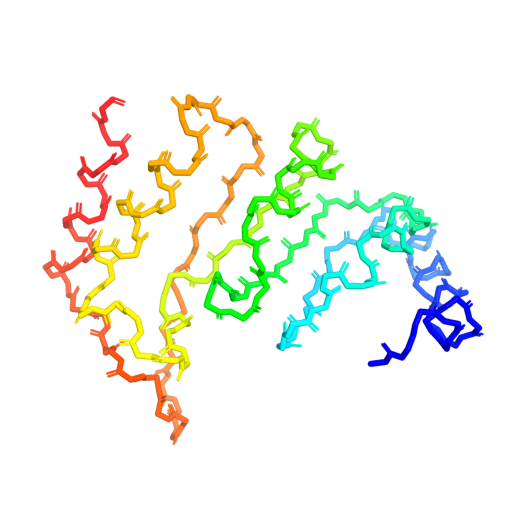 PRO A 1 86 ? 4.492 6.828 -15.566 1.00 89.94 86 PRO A C 1
ATOM 684 O O . PRO A 1 86 ? 3.289 6.760 -15.309 1.00 89.94 86 PRO A O 1
ATOM 687 N N . GLN A 1 87 ? 5.137 5.795 -16.124 1.00 89.88 87 GLN A N 1
ATOM 688 C CA . GLN A 1 87 ? 4.485 4.510 -16.400 1.00 89.88 87 GLN A CA 1
ATOM 689 C C . GLN A 1 87 ? 4.035 3.808 -15.112 1.00 89.88 87 GLN A C 1
ATOM 691 O O . GLN A 1 87 ? 2.911 3.302 -15.068 1.00 89.88 87 GLN A O 1
ATOM 696 N N . PHE A 1 88 ? 4.865 3.821 -14.064 1.00 89.62 88 PHE A N 1
ATOM 697 C CA . PHE A 1 88 ? 4.487 3.328 -12.736 1.00 89.62 88 PHE A CA 1
ATOM 698 C C . PHE A 1 88 ? 3.249 4.065 -12.208 1.00 89.62 88 PHE A C 1
ATOM 700 O O . PHE A 1 88 ? 2.267 3.438 -11.810 1.00 89.62 88 PHE A O 1
ATOM 707 N N . VAL A 1 89 ? 3.254 5.402 -12.255 1.00 90.06 89 VAL A N 1
ATOM 708 C CA . VAL A 1 89 ? 2.143 6.211 -11.731 1.00 90.06 89 VAL A CA 1
ATOM 709 C C . VAL A 1 89 ? 0.850 5.937 -12.501 1.00 90.06 89 VAL A C 1
ATOM 711 O O . VAL A 1 89 ? -0.193 5.718 -11.885 1.00 90.06 89 VAL A O 1
ATOM 714 N N . ARG A 1 90 ? 0.912 5.835 -13.835 1.00 90.69 90 ARG A N 1
ATOM 715 C CA . ARG A 1 90 ? -0.240 5.436 -14.663 1.00 90.69 90 ARG A CA 1
ATOM 716 C C . ARG A 1 90 ? -0.770 4.051 -14.304 1.00 90.69 90 ARG A C 1
ATOM 718 O O . ARG A 1 90 ? -1.985 3.851 -14.263 1.00 90.69 90 ARG A O 1
ATOM 725 N N . TYR A 1 91 ? 0.119 3.092 -14.045 1.00 91.12 91 TYR A N 1
ATOM 726 C CA . TYR A 1 91 ? -0.275 1.757 -13.602 1.00 91.12 91 TYR A CA 1
ATOM 727 C C . TYR A 1 91 ? -1.039 1.815 -12.274 1.00 91.12 91 TYR A C 1
ATOM 729 O O . TYR A 1 91 ? -2.133 1.254 -12.177 1.00 91.12 91 TYR A O 1
ATOM 737 N N . VAL A 1 92 ? -0.526 2.557 -11.288 1.00 90.50 92 VAL A N 1
ATOM 738 C CA . VAL A 1 92 ? -1.206 2.751 -10.000 1.00 90.50 92 VAL A CA 1
ATOM 739 C C . VAL A 1 92 ? -2.564 3.430 -10.192 1.00 90.50 92 VAL A C 1
ATOM 741 O O . VAL A 1 92 ? -3.570 2.917 -9.706 1.00 90.50 92 VAL A O 1
ATOM 744 N N . GLN A 1 93 ? -2.645 4.519 -10.964 1.00 89.38 93 GLN A N 1
ATOM 745 C CA . GLN A 1 93 ? -3.915 5.204 -11.248 1.00 89.38 93 GLN A CA 1
ATOM 746 C C . GLN A 1 93 ? -4.955 4.258 -11.867 1.00 89.38 93 GLN A C 1
ATOM 748 O O . GLN A 1 93 ? -6.112 4.230 -11.437 1.00 89.38 93 GLN A O 1
ATOM 753 N N . LYS A 1 94 ? -4.540 3.418 -12.825 1.00 90.81 94 LYS A N 1
ATOM 754 C CA . LYS A 1 94 ? -5.411 2.405 -13.438 1.00 90.81 94 LYS A CA 1
ATOM 755 C C . LYS A 1 94 ? -5.924 1.391 -12.411 1.00 90.81 94 LYS A C 1
ATOM 757 O O . LYS A 1 94 ? -7.088 0.996 -12.480 1.00 90.81 94 LYS A O 1
ATOM 762 N N . LYS A 1 95 ? -5.086 0.978 -11.456 1.00 90.44 95 LYS A N 1
ATOM 763 C CA . LYS A 1 95 ? -5.451 0.034 -10.384 1.00 90.44 95 LYS A CA 1
ATOM 764 C C . LYS A 1 95 ? -6.412 0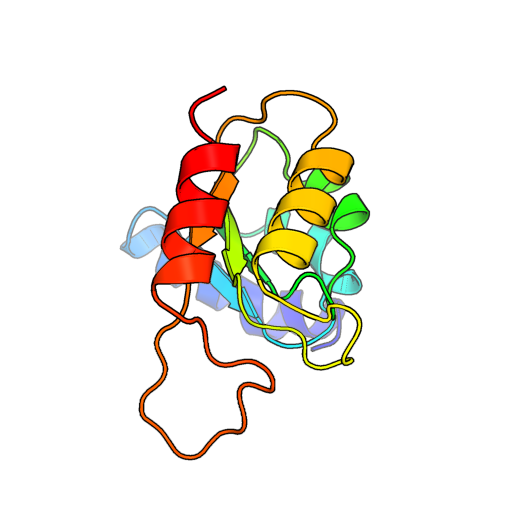.633 -9.362 1.00 90.44 95 LYS A C 1
ATOM 766 O O . LYS A 1 95 ? -7.337 -0.043 -8.922 1.00 90.44 95 LYS A O 1
ATOM 771 N N . LEU A 1 96 ? -6.272 1.919 -9.057 1.00 88.25 96 LEU A N 1
ATOM 772 C CA . LEU A 1 96 ? -7.181 2.629 -8.156 1.00 88.25 96 LEU A CA 1
ATOM 773 C C . LEU A 1 96 ? -8.619 2.721 -8.715 1.00 88.25 96 LEU A C 1
ATOM 775 O O . LEU A 1 96 ? -9.579 2.727 -7.930 1.00 88.25 96 LEU A O 1
ATOM 779 N N . LYS A 1 97 ? -8.776 2.703 -10.055 1.00 79.00 97 LYS A N 1
ATOM 780 C CA . LYS A 1 97 ? -10.022 2.755 -10.869 1.00 79.00 97 LYS A CA 1
ATOM 781 C C . LYS A 1 97 ? -10.904 4.000 -10.682 1.00 79.00 97 LYS A C 1
ATOM 783 O O . LYS A 1 97 ? -11.655 4.357 -11.579 1.00 79.00 97 LYS A O 1
ATOM 788 N N . LYS A 1 98 ? -10.853 4.630 -9.514 1.00 75.50 98 LYS A N 1
ATOM 789 C CA . LYS A 1 98 ? -11.573 5.835 -9.080 1.00 75.50 98 LYS A CA 1
ATOM 790 C C . LYS A 1 98 ? -10.744 6.493 -7.979 1.00 75.50 98 LYS A C 1
ATOM 792 O O . LYS A 1 98 ? -9.909 5.817 -7.379 1.00 75.50 98 LYS A O 1
ATOM 797 N N . LYS A 1 99 ? -10.986 7.775 -7.695 1.00 71.00 99 LYS A N 1
ATOM 798 C CA . LYS A 1 99 ? -10.294 8.496 -6.617 1.00 71.00 99 LYS A CA 1
ATOM 799 C C . LYS A 1 99 ? -10.404 7.696 -5.312 1.00 71.00 99 LYS A C 1
ATOM 801 O O . LYS A 1 99 ? -11.494 7.273 -4.921 1.00 71.00 99 LYS A O 1
ATOM 806 N N . VAL A 1 100 ? -9.255 7.407 -4.711 1.00 72.19 100 VAL A N 1
ATOM 807 C CA . VAL A 1 100 ? -9.148 6.702 -3.431 1.00 72.19 100 VAL A CA 1
ATOM 808 C C . VAL A 1 100 ? -8.547 7.679 -2.449 1.00 72.19 100 VAL A C 1
ATOM 810 O O . VAL A 1 100 ? -7.458 8.194 -2.685 1.00 72.19 100 VAL A O 1
ATOM 813 N N . GLU A 1 101 ? -9.276 7.960 -1.379 1.00 82.75 101 GLU A N 1
ATOM 814 C CA . GLU A 1 101 ? -8.729 8.708 -0.255 1.00 82.75 101 GLU A CA 1
ATOM 815 C C . GLU A 1 101 ? -7.689 7.857 0.476 1.00 82.75 101 GLU A C 1
ATOM 817 O O . GLU A 1 101 ? -7.789 6.628 0.513 1.00 82.75 101 GLU A O 1
ATOM 822 N N . GLY A 1 102 ? -6.677 8.511 1.045 1.00 88.88 102 GLY A N 1
ATOM 823 C CA . GLY A 1 102 ? -5.617 7.817 1.771 1.00 88.88 102 GLY A CA 1
ATOM 824 C C . GLY A 1 102 ? -4.627 7.077 0.872 1.00 88.88 102 GLY A C 1
ATOM 825 O O . GLY A 1 102 ? -4.060 6.086 1.304 1.00 88.88 102 GLY A O 1
ATOM 826 N N . VAL A 1 103 ? -4.397 7.524 -0.366 1.00 91.06 103 VAL A N 1
ATOM 827 C CA . VAL A 1 103 ? -3.254 7.057 -1.169 1.00 91.06 103 VAL A CA 1
ATOM 828 C C . VAL A 1 103 ? -2.168 8.122 -1.167 1.00 91.06 103 VAL A C 1
ATOM 830 O O . VAL A 1 103 ? -2.438 9.275 -1.498 1.00 91.06 103 VAL A O 1
ATOM 833 N N . PHE A 1 104 ? -0.943 7.727 -0.824 1.00 91.44 104 PHE A N 1
ATOM 834 C CA . PHE A 1 104 ? 0.223 8.606 -0.814 1.00 91.44 104 PHE A CA 1
ATOM 835 C C . PHE A 1 104 ? 1.303 8.071 -1.757 1.00 91.44 104 PHE A C 1
ATOM 837 O O . PHE A 1 104 ? 1.808 6.963 -1.594 1.00 91.44 104 PHE A O 1
ATOM 844 N N . LEU A 1 105 ? 1.657 8.852 -2.771 1.00 89.38 105 LEU A N 1
ATOM 845 C CA . LEU A 1 105 ? 2.728 8.512 -3.701 1.00 89.38 105 LEU A CA 1
ATOM 846 C C . LEU A 1 105 ? 3.920 9.402 -3.410 1.00 89.38 105 LEU A C 1
ATOM 848 O O . LEU A 1 105 ? 3.777 10.621 -3.370 1.00 89.38 105 LEU A O 1
ATOM 852 N N . TYR A 1 106 ? 5.085 8.791 -3.220 1.00 86.50 106 TYR A N 1
ATOM 853 C CA . TYR A 1 106 ? 6.314 9.533 -2.988 1.00 86.50 106 TYR A CA 1
ATOM 854 C C . TYR A 1 106 ? 7.458 8.990 -3.826 1.00 86.50 106 TYR A C 1
ATOM 856 O O . TYR A 1 106 ? 7.522 7.799 -4.136 1.00 86.50 106 TYR A O 1
ATOM 864 N N . ILE A 1 107 ? 8.344 9.902 -4.210 1.00 81.44 107 ILE A N 1
ATOM 865 C CA . ILE A 1 107 ? 9.538 9.625 -4.997 1.00 81.44 107 ILE A CA 1
ATOM 866 C C . ILE A 1 107 ? 10.709 9.631 -4.021 1.00 81.44 107 ILE A C 1
ATOM 868 O O . ILE A 1 107 ? 10.979 10.646 -3.379 1.00 81.44 107 ILE A O 1
ATOM 872 N N . GLU A 1 108 ? 11.402 8.503 -3.891 1.00 71.81 108 GLU A N 1
ATOM 873 C CA . GLU A 1 108 ? 12.660 8.463 -3.147 1.00 71.81 108 GLU A CA 1
ATOM 874 C C . GLU A 1 108 ? 13.787 8.959 -4.055 1.00 71.81 108 GLU A C 1
ATOM 876 O O . GLU A 1 108 ? 14.186 8.289 -5.007 1.00 71.81 108 GLU A O 1
ATOM 881 N N . ILE A 1 109 ? 14.312 10.145 -3.753 1.00 66.50 109 ILE A N 1
ATOM 882 C CA . ILE A 1 109 ? 15.537 10.652 -4.372 1.00 66.50 109 ILE A CA 1
ATOM 883 C C . ILE A 1 109 ? 16.697 10.085 -3.552 1.00 66.50 109 ILE A C 1
ATOM 885 O O . ILE A 1 109 ? 17.067 10.625 -2.513 1.00 66.50 109 ILE A O 1
ATOM 889 N N . TRP A 1 110 ? 17.207 8.924 -3.963 1.00 60.69 110 TRP A N 1
ATOM 890 C CA . TRP A 1 110 ? 18.319 8.263 -3.278 1.00 60.69 110 TRP A CA 1
ATOM 891 C C . TRP A 1 110 ? 19.656 8.711 -3.881 1.00 60.69 110 TRP A C 1
ATOM 893 O O . TRP A 1 110 ? 19.893 8.507 -5.070 1.00 60.69 110 TRP A O 1
ATOM 903 N N . GLU A 1 111 ? 20.544 9.286 -3.067 1.00 52.06 111 GLU A N 1
ATOM 904 C CA . GLU A 1 111 ? 21.903 9.679 -3.491 1.00 52.06 111 GLU A CA 1
ATOM 905 C C . GLU A 1 111 ? 22.970 8.584 -3.270 1.00 52.06 111 GLU A C 1
ATOM 907 O O . GLU A 1 111 ? 24.146 8.790 -3.560 1.00 52.06 111 GLU A O 1
ATOM 912 N N . GLY A 1 112 ? 22.601 7.406 -2.756 1.00 51.56 112 GLY A N 1
ATOM 913 C CA . GLY A 1 112 ? 23.562 6.341 -2.443 1.00 51.56 112 GLY A CA 1
ATOM 914 C C . GLY A 1 112 ? 23.716 5.243 -3.512 1.00 51.56 112 GLY A C 1
ATOM 915 O O . GLY A 1 112 ? 22.938 5.118 -4.450 1.00 51.56 112 GLY A O 1
ATOM 916 N N . ASN A 1 113 ? 24.715 4.374 -3.313 1.00 47.56 113 ASN A N 1
ATOM 917 C CA . ASN A 1 113 ? 25.178 3.326 -4.245 1.00 47.56 113 ASN A CA 1
ATOM 918 C C . ASN A 1 113 ? 24.236 2.120 -4.473 1.00 47.56 113 ASN A C 1
ATOM 920 O O . ASN A 1 113 ? 24.644 1.140 -5.100 1.00 47.56 113 ASN A O 1
ATOM 924 N N . ARG A 1 114 ? 22.993 2.130 -3.972 1.00 52.81 114 ARG A N 1
ATOM 925 C CA . ARG A 1 114 ? 22.026 1.082 -4.336 1.00 52.81 114 ARG A CA 1
ATOM 926 C C . ARG A 1 114 ? 21.424 1.461 -5.678 1.00 52.81 114 ARG A C 1
ATOM 928 O O . ARG A 1 114 ? 20.872 2.545 -5.813 1.00 52.81 114 ARG A O 1
ATOM 935 N N . ALA A 1 115 ? 21.559 0.575 -6.658 1.00 47.50 115 ALA A N 1
ATOM 936 C CA . ALA A 1 115 ? 20.981 0.729 -7.982 1.00 47.50 115 ALA A CA 1
ATOM 937 C C . ALA A 1 115 ? 19.452 0.856 -7.877 1.00 47.50 115 ALA A C 1
ATOM 939 O O . ALA A 1 115 ? 18.737 -0.137 -7.939 1.00 47.50 115 ALA A O 1
ATOM 940 N N . VAL A 1 116 ? 18.941 2.077 -7.703 1.00 53.25 116 VAL A N 1
ATOM 941 C CA . VAL A 1 116 ? 17.571 2.389 -8.100 1.00 53.25 116 VAL A CA 1
ATOM 942 C C . VAL A 1 116 ? 17.612 2.315 -9.627 1.00 53.25 116 VAL A 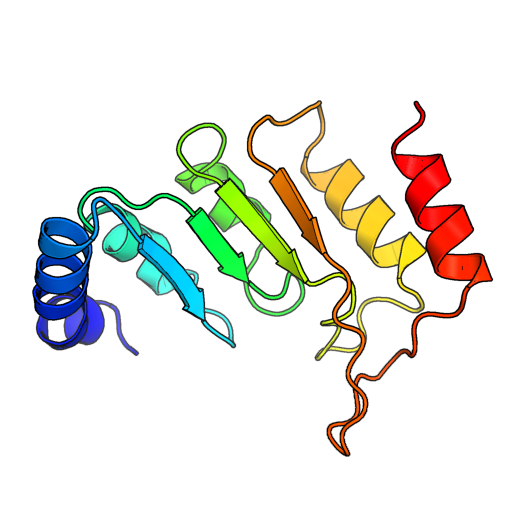C 1
ATOM 944 O O . VAL A 1 116 ? 18.327 3.112 -10.241 1.00 53.25 116 VAL A O 1
ATOM 947 N N . PRO A 1 117 ? 16.952 1.332 -10.264 1.00 53.03 117 PRO A N 1
ATOM 948 C CA . PRO A 1 117 ? 17.193 1.024 -11.674 1.00 53.03 117 PRO A CA 1
ATOM 949 C C . PRO A 1 117 ? 16.782 2.163 -12.615 1.00 53.03 117 PRO A C 1
ATOM 951 O O . PRO A 1 117 ? 17.185 2.183 -13.775 1.00 53.03 117 PRO A O 1
ATOM 954 N N . VAL A 1 118 ? 16.011 3.135 -12.124 1.00 60.06 118 VAL A N 1
ATOM 955 C CA . VAL A 1 118 ? 15.559 4.283 -12.900 1.00 60.06 118 VAL A CA 1
ATOM 956 C C . VAL A 1 118 ? 15.714 5.548 -12.054 1.00 60.06 118 VAL A C 1
ATOM 958 O O . VAL A 1 118 ? 15.023 5.725 -11.053 1.00 60.06 118 VAL A O 1
ATOM 961 N N . LYS A 1 119 ? 16.623 6.439 -12.464 1.00 68.44 119 LYS A N 1
ATOM 962 C CA . LYS A 1 119 ? 16.730 7.789 -11.895 1.00 68.44 119 LYS A CA 1
ATOM 963 C C . LYS A 1 119 ? 15.526 8.617 -12.339 1.00 68.44 119 LYS A C 1
ATOM 965 O O . LYS A 1 119 ? 15.201 8.629 -13.525 1.00 68.44 119 LYS A O 1
ATOM 970 N N . CYS A 1 120 ? 14.888 9.311 -11.400 1.00 74.25 120 CYS A N 1
ATOM 971 C CA . CYS A 1 120 ? 13.809 10.235 -11.723 1.00 74.25 120 CYS A CA 1
ATOM 972 C C . CYS A 1 120 ? 14.407 11.545 -12.251 1.00 74.25 120 CYS A C 1
ATOM 974 O O . CYS A 1 120 ? 15.153 12.210 -11.533 1.00 74.25 120 CYS A O 1
ATOM 976 N N . SER A 1 121 ? 14.132 11.885 -13.512 1.00 82.81 121 SER A N 1
ATOM 977 C CA . SER A 1 121 ? 14.549 13.169 -14.086 1.00 82.81 121 SER A CA 1
ATOM 978 C C . SER A 1 121 ? 13.527 14.271 -13.763 1.00 82.81 121 SER A C 1
ATOM 980 O O . SER A 1 121 ? 12.357 13.950 -13.532 1.00 82.81 121 SER A O 1
ATOM 982 N N . PRO A 1 122 ? 13.913 15.561 -13.770 1.00 85.38 122 PRO A N 1
ATOM 983 C CA . PRO A 1 122 ? 12.968 16.666 -13.590 1.00 85.38 122 PRO A CA 1
ATOM 984 C C . PRO A 1 122 ? 11.763 16.595 -14.541 1.00 85.38 122 PRO A C 1
ATOM 986 O O . PRO A 1 122 ? 10.629 16.799 -14.121 1.00 85.38 122 PRO A O 1
ATOM 989 N N . GLU A 1 123 ? 11.978 16.188 -15.794 1.00 89.19 123 GLU A N 1
ATOM 990 C CA . GLU A 1 123 ? 10.912 16.046 -16.794 1.00 89.19 123 GLU A CA 1
ATOM 991 C C . GLU A 1 123 ? 9.904 14.953 -16.408 1.00 89.19 123 GLU A C 1
ATOM 993 O O . GLU A 1 123 ? 8.704 15.092 -16.647 1.00 89.19 123 GLU A O 1
ATOM 998 N N . GLN A 1 124 ? 10.374 13.866 -15.783 1.00 88.44 124 GLN A N 1
ATOM 999 C CA . GLN A 1 124 ? 9.496 12.818 -15.263 1.00 88.44 124 GLN A CA 1
ATOM 1000 C C . GLN A 1 124 ? 8.691 13.297 -14.054 1.00 88.44 124 GLN A C 1
ATOM 1002 O O . GLN A 1 124 ? 7.534 12.903 -13.923 1.00 88.44 124 GLN A O 1
ATOM 1007 N N . ILE A 1 125 ? 9.273 14.135 -13.189 1.00 86.50 125 ILE A N 1
ATOM 1008 C CA . ILE A 1 125 ? 8.554 14.747 -12.061 1.00 86.50 125 ILE A CA 1
ATOM 1009 C C . ILE A 1 125 ? 7.426 15.634 -12.596 1.00 86.50 125 ILE A C 1
ATOM 1011 O O . ILE A 1 125 ? 6.280 15.469 -12.181 1.00 86.50 125 ILE A O 1
ATOM 1015 N N . ASP A 1 126 ? 7.715 16.495 -13.574 1.00 89.31 126 ASP A N 1
ATOM 1016 C CA . ASP A 1 126 ? 6.713 17.358 -14.210 1.00 89.31 126 ASP A CA 1
ATOM 1017 C C . ASP A 1 126 ? 5.586 16.553 -14.871 1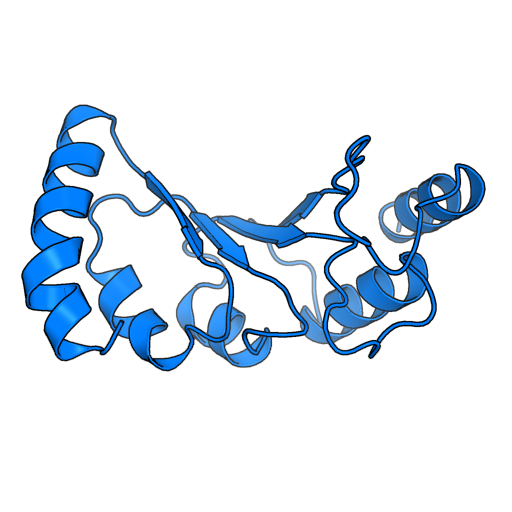.00 89.31 126 ASP A C 1
ATOM 1019 O O . ASP A 1 126 ? 4.409 16.909 -14.767 1.00 89.31 126 ASP A O 1
ATOM 1023 N N . GLU A 1 127 ? 5.924 15.455 -15.557 1.00 91.19 127 GLU A N 1
ATOM 1024 C CA . GLU A 1 127 ? 4.929 14.548 -16.135 1.00 91.19 127 GLU A CA 1
ATOM 1025 C C . GLU A 1 127 ? 4.056 13.915 -15.045 1.00 91.19 127 GLU A C 1
ATOM 1027 O O . GLU A 1 127 ? 2.836 13.866 -15.200 1.00 91.19 127 GLU A O 1
ATOM 1032 N N . ILE A 1 128 ? 4.654 13.466 -13.937 1.00 88.94 128 ILE A N 1
ATOM 1033 C CA . ILE A 1 128 ? 3.931 12.877 -12.806 1.00 88.94 128 ILE A CA 1
ATOM 1034 C C . ILE A 1 128 ? 2.981 13.892 -12.171 1.00 88.94 128 ILE A C 1
ATOM 1036 O O . ILE A 1 128 ? 1.820 13.551 -11.954 1.00 88.94 128 ILE A O 1
ATOM 1040 N N . CYS A 1 129 ? 3.421 15.127 -11.923 1.00 87.38 129 CYS A N 1
ATOM 1041 C CA . CYS A 1 129 ? 2.571 16.189 -11.376 1.00 87.38 129 CYS A CA 1
ATOM 1042 C C . CYS A 1 129 ? 1.323 16.412 -12.249 1.00 87.38 129 CYS A C 1
ATOM 1044 O O . CYS A 1 129 ? 0.200 16.353 -11.750 1.00 87.38 129 CYS A O 1
ATOM 1046 N N . LYS A 1 130 ? 1.499 16.497 -13.576 1.00 90.44 130 LYS A N 1
ATOM 1047 C CA . LYS A 1 130 ? 0.393 16.651 -14.544 1.00 90.44 130 LYS A CA 1
ATOM 1048 C C . LYS A 1 130 ? -0.603 15.486 -14.549 1.00 90.44 130 LYS A C 1
ATOM 1050 O O . LYS A 1 130 ? -1.724 15.647 -15.034 1.00 90.44 130 LYS A O 1
ATOM 1055 N N . LEU A 1 131 ? -0.223 14.300 -14.062 1.00 86.50 131 LEU A N 1
ATOM 1056 C CA . LEU A 1 131 ? -1.151 13.170 -13.925 1.00 86.50 131 LEU A CA 1
ATOM 1057 C C . LEU A 1 131 ? -2.141 13.361 -12.766 1.00 86.50 131 LEU A C 1
ATOM 1059 O O . LEU A 1 131 ? -3.178 12.695 -12.774 1.00 86.50 131 LEU A O 1
ATOM 1063 N N . PHE A 1 132 ? -1.843 14.235 -11.800 1.00 79.50 132 PHE A N 1
ATOM 1064 C CA . PHE A 1 132 ? -2.700 14.524 -1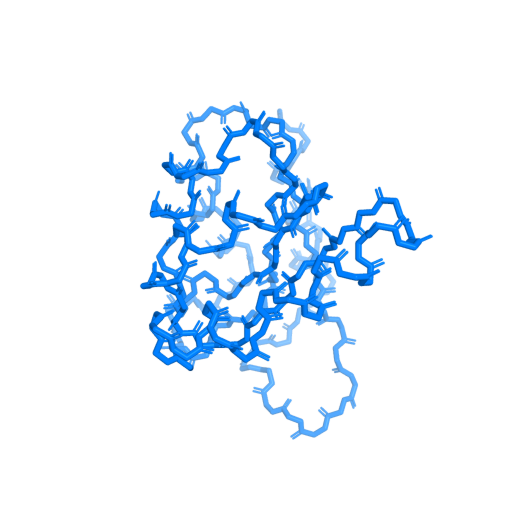0.643 1.00 79.50 132 PHE A CA 1
ATOM 1065 C C . PHE A 1 132 ? -3.502 15.824 -10.769 1.00 79.50 132 PHE A C 1
ATOM 1067 O O . PHE A 1 132 ? -4.474 15.983 -10.037 1.00 79.50 132 PHE A O 1
ATOM 1074 N N . ASP A 1 133 ? -3.172 16.692 -11.727 1.00 76.50 133 ASP A N 1
ATOM 1075 C CA . ASP A 1 133 ? -3.886 17.951 -12.012 1.00 76.50 133 ASP A CA 1
ATOM 1076 C C . ASP A 1 133 ? -5.221 17.761 -12.778 1.00 76.50 133 ASP A C 1
ATOM 1078 O O . ASP A 1 133 ? -5.736 18.705 -13.379 1.00 76.50 133 ASP A O 1
ATOM 1082 N N . ARG A 1 134 ? -5.775 16.540 -12.809 1.00 58.97 134 ARG A N 1
ATOM 1083 C CA . ARG A 1 134 ? -6.987 16.176 -13.568 1.00 58.97 134 ARG A CA 1
ATOM 1084 C C . ARG A 1 134 ? -8.197 15.917 -12.682 1.00 58.97 134 ARG A C 1
ATOM 1086 O O . ARG A 1 134 ? -8.054 15.194 -11.669 1.00 58.97 134 ARG A O 1
#